Protein AF-A0A1E7EIF5-F1 (afdb_monomer_lite)

Radius of gyration: 18.0 Å; chains: 1; bounding box: 47×35×41 Å

Secondary structure (DSSP, 8-state):
--HHHHHHHHHHHHHHHHHTSHHHHHHHHHT-SSSS------SSHHHHHHHHHHHHHHHHHHHHHHHHHHHHHHHHTT-SSHHHHHHHHHHHHHIIIIIHHHHHHHHHHHT--HHHHSTTTSPPPHHHHHHHHHHHHHHHH-----

Sequence (146 aa):
MRYTDELRIKAGKQWDRVINHRFTKELATAGGGGSGGGRIATKNETNHFKNYIMKNYLIQDHRFLDSFVILLASIITKLSCLNDRIVGCQFLGVITGSENTYFERCFATLGITKEERSEEITPNSKTTTKFCSLMKEVALSGNLEE

Foldseek 3Di:
DDVVVVVVVVCPPVVVCVCPPPVNVVVVVQQDDDDDDRPCDDDDPVSVVSLVVVLLVLLLVLLLLVLVLLLLVLVLVLDPDPVVNVVSVVVSCCSVPVVVVVSVVVCVSSVPDPVCSDCVNRNHDPVSVVSSVVSNVNSVVSDPDD

Organism: NCBI:txid635003

pLDDT: mean 83.69, std 16.76, range [33.47, 96.88]

InterPro domains:
  IPR016084 Haem oxygenase-like, multi-helical [G3DSA:1.20.910.10] (2-146)
  IPR016084 Haem oxygenase-like, multi-helical [SSF48613] (53-145)

Structure (mmCIF, N/CA/C/O backbone):
data_AF-A0A1E7EIF5-F1
#
_entry.id   AF-A0A1E7EIF5-F1
#
loop_
_atom_site.group_PDB
_atom_site.id
_atom_site.type_symbol
_atom_site.label_atom_id
_atom_site.label_alt_id
_atom_site.label_comp_id
_atom_site.label_asym_id
_atom_site.label_entity_id
_atom_site.label_seq_id
_atom_site.pdbx_PDB_ins_code
_atom_site.Cartn_x
_atom_site.Cartn_y
_atom_site.Cartn_z
_atom_site.occupancy
_atom_site.B_iso_or_equiv
_atom_site.auth_seq_id
_atom_site.auth_comp_id
_atom_site.auth_asym_id
_atom_site.auth_atom_id
_atom_site.pdbx_PDB_model_num
ATOM 1 N N . MET A 1 1 ? 8.022 -19.720 -18.169 1.00 74.50 1 MET A N 1
ATOM 2 C CA . MET A 1 1 ? 7.220 -19.139 -17.070 1.00 74.50 1 MET A CA 1
ATOM 3 C C . MET A 1 1 ? 7.759 -17.740 -16.837 1.00 74.50 1 MET A C 1
ATOM 5 O O . MET A 1 1 ? 8.971 -17.593 -16.917 1.00 74.50 1 MET A O 1
ATOM 9 N N . ARG A 1 2 ? 6.920 -16.708 -16.689 1.00 90.19 2 ARG A N 1
ATOM 10 C CA . ARG A 1 2 ? 7.442 -15.354 -16.433 1.00 90.19 2 ARG A CA 1
ATOM 11 C C . ARG A 1 2 ? 7.873 -15.266 -14.973 1.00 90.19 2 ARG A C 1
ATOM 13 O O . ARG A 1 2 ? 7.255 -15.904 -14.124 1.00 90.19 2 ARG A O 1
ATOM 20 N N . TYR A 1 3 ? 8.856 -14.426 -14.668 1.00 86.88 3 TYR A N 1
ATOM 21 C CA . TYR A 1 3 ? 9.303 -14.224 -13.287 1.00 86.88 3 TYR A CA 1
ATOM 22 C C . TYR A 1 3 ? 8.163 -13.767 -12.356 1.00 86.88 3 TYR A C 1
ATOM 24 O O . TYR A 1 3 ? 8.051 -14.202 -11.215 1.00 86.88 3 TYR A O 1
ATOM 32 N N . THR A 1 4 ? 7.211 -12.983 -12.870 1.00 88.81 4 THR A N 1
ATOM 33 C CA . THR A 1 4 ? 5.997 -12.595 -12.131 1.00 88.81 4 THR A CA 1
ATOM 34 C C . THR A 1 4 ? 5.089 -13.777 -11.782 1.00 88.81 4 THR A C 1
ATOM 36 O O . THR A 1 4 ? 4.454 -13.769 -10.726 1.00 88.81 4 THR A O 1
ATOM 39 N N . ASP A 1 5 ? 5.046 -14.812 -12.626 1.00 89.38 5 ASP A N 1
ATOM 40 C CA . ASP A 1 5 ? 4.306 -16.040 -12.337 1.00 89.38 5 ASP A CA 1
ATOM 41 C C . ASP A 1 5 ? 5.004 -16.816 -11.196 1.00 89.38 5 ASP A C 1
ATOM 43 O O . ASP A 1 5 ? 4.336 -17.316 -10.292 1.00 89.38 5 ASP A O 1
ATOM 47 N N . GLU A 1 6 ? 6.343 -16.830 -11.159 1.00 90.88 6 GLU A N 1
ATOM 48 C CA . GLU A 1 6 ? 7.125 -17.422 -10.061 1.00 90.88 6 GLU A CA 1
ATOM 49 C C . GLU A 1 6 ? 6.933 -16.689 -8.735 1.00 90.88 6 GLU A C 1
ATOM 51 O O . GLU A 1 6 ? 6.696 -17.324 -7.706 1.00 90.88 6 GLU A O 1
ATOM 56 N N . LEU A 1 7 ? 6.991 -15.354 -8.743 1.00 88.81 7 LEU A N 1
ATOM 57 C CA . LEU A 1 7 ? 6.741 -14.537 -7.553 1.00 88.81 7 LEU A CA 1
ATOM 58 C C . LEU A 1 7 ? 5.331 -14.775 -7.004 1.00 88.81 7 LEU A C 1
ATOM 60 O O . LEU A 1 7 ? 5.147 -14.916 -5.792 1.00 88.81 7 LEU A O 1
ATOM 64 N N . ARG A 1 8 ? 4.336 -14.901 -7.889 1.00 86.81 8 ARG A N 1
ATOM 65 C CA . ARG A 1 8 ? 2.966 -15.248 -7.497 1.00 86.81 8 ARG A CA 1
ATOM 66 C C . ARG A 1 8 ? 2.890 -16.636 -6.859 1.00 86.81 8 ARG A C 1
ATOM 68 O O . ARG A 1 8 ? 2.223 -16.792 -5.838 1.00 86.81 8 ARG A O 1
ATOM 75 N N . ILE A 1 9 ? 3.580 -17.629 -7.419 1.00 89.56 9 ILE A N 1
ATOM 76 C CA . ILE A 1 9 ? 3.651 -18.980 -6.840 1.00 89.56 9 ILE A CA 1
ATOM 77 C C . ILE A 1 9 ? 4.322 -18.944 -5.460 1.00 89.56 9 ILE A C 1
ATOM 79 O O . ILE A 1 9 ? 3.805 -19.551 -4.522 1.00 89.56 9 ILE A O 1
ATOM 83 N N . LYS A 1 10 ? 5.420 -18.191 -5.301 1.00 90.06 10 LYS A N 1
ATOM 84 C CA . LYS A 1 10 ? 6.127 -18.020 -4.017 1.00 90.06 10 LYS A CA 1
ATOM 85 C C . LYS A 1 10 ? 5.249 -17.359 -2.949 1.00 90.06 10 LYS A C 1
ATOM 87 O O . LYS A 1 10 ? 5.317 -17.754 -1.787 1.00 90.06 10 LYS A O 1
ATOM 92 N N . ALA A 1 11 ? 4.395 -16.403 -3.325 1.00 88.69 11 ALA A N 1
ATOM 93 C CA . ALA A 1 11 ? 3.408 -15.824 -2.408 1.00 88.69 11 ALA A CA 1
ATOM 94 C C . ALA A 1 11 ? 2.388 -16.874 -1.915 1.00 88.69 11 ALA A C 1
ATOM 96 O O . ALA A 1 11 ? 1.933 -16.818 -0.767 1.00 88.69 11 ALA A O 1
ATOM 97 N N . GLY A 1 12 ? 2.063 -17.859 -2.761 1.00 87.31 12 GLY A N 1
ATOM 98 C CA . GLY A 1 12 ? 1.363 -19.092 -2.402 1.00 87.31 12 GLY A CA 1
ATOM 99 C C . GLY A 1 12 ? 0.105 -18.873 -1.556 1.00 87.31 12 GLY A C 1
ATOM 100 O O . GLY A 1 12 ? -0.711 -17.992 -1.825 1.00 87.31 12 GLY A O 1
ATOM 101 N N . LYS A 1 13 ? -0.026 -19.647 -0.468 1.00 91.00 13 LYS A N 1
ATOM 102 C CA . LYS A 1 13 ? -1.198 -19.619 0.431 1.00 91.00 13 LYS A CA 1
ATOM 103 C C . LYS A 1 13 ? -1.476 -18.244 1.054 1.00 91.00 13 LYS A C 1
ATOM 105 O O . LYS A 1 13 ? -2.594 -18.007 1.509 1.00 91.00 13 LYS A O 1
ATOM 110 N N . GLN A 1 14 ? -0.488 -17.345 1.118 1.00 91.12 14 GLN A N 1
ATOM 111 C CA . GLN A 1 14 ? -0.704 -15.996 1.648 1.00 91.12 14 GLN A CA 1
ATOM 112 C C . GLN A 1 14 ? -1.550 -15.152 0.698 1.00 91.12 14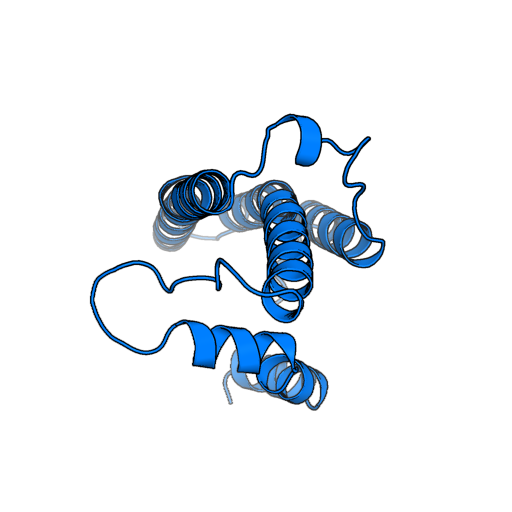 GLN A C 1
ATOM 114 O O . GLN A 1 14 ? -2.452 -14.460 1.165 1.00 91.12 14 GLN A O 1
ATOM 119 N N . TRP A 1 15 ? -1.318 -15.262 -0.614 1.00 89.50 15 TRP A N 1
ATOM 120 C CA . TRP A 1 15 ? -2.139 -14.587 -1.619 1.00 89.50 15 TRP A CA 1
ATOM 121 C C . TRP A 1 15 ? -3.603 -15.027 -1.507 1.00 89.50 15 TRP A C 1
ATOM 123 O O . TRP A 1 15 ? -4.494 -14.193 -1.338 1.00 89.50 15 TRP A O 1
ATOM 133 N N . ASP A 1 16 ? -3.839 -16.342 -1.481 1.00 89.19 16 ASP A N 1
ATOM 134 C CA . ASP A 1 16 ? -5.184 -16.919 -1.372 1.00 89.19 16 ASP A CA 1
ATOM 135 C C . ASP A 1 16 ? -5.894 -16.511 -0.079 1.00 89.19 16 ASP A C 1
ATOM 137 O O . ASP A 1 16 ? -7.095 -16.228 -0.083 1.00 89.19 16 ASP A O 1
ATOM 141 N N . ARG A 1 17 ? -5.150 -16.436 1.031 1.00 93.38 17 ARG A N 1
ATOM 142 C CA . ARG A 1 17 ? -5.672 -15.987 2.326 1.00 93.38 17 ARG A CA 1
ATOM 143 C C . ARG A 1 17 ? -6.123 -14.529 2.286 1.00 93.38 17 ARG A C 1
ATOM 145 O O . ARG A 1 17 ? -7.158 -14.219 2.868 1.00 93.38 17 ARG A O 1
ATOM 152 N N . VAL A 1 18 ? -5.371 -13.645 1.627 1.00 90.94 18 VAL A N 1
ATOM 153 C CA . VAL A 1 18 ? -5.679 -12.206 1.552 1.00 90.94 18 VAL A CA 1
ATOM 154 C C . VAL A 1 18 ? -6.896 -11.944 0.667 1.00 90.94 18 VAL A C 1
ATOM 156 O O . VAL A 1 18 ? -7.826 -11.259 1.099 1.00 90.94 18 VAL A O 1
ATOM 159 N N . ILE A 1 19 ? -6.957 -12.535 -0.531 1.00 89.88 19 ILE A N 1
ATOM 160 C CA . ILE A 1 19 ? -8.097 -12.323 -1.441 1.00 89.88 19 ILE A CA 1
ATOM 161 C C . ILE A 1 19 ? -9.402 -12.915 -0.886 1.00 89.88 19 ILE A C 1
ATOM 163 O O . ILE A 1 19 ? -10.484 -12.411 -1.174 1.00 89.88 19 ILE A O 1
ATOM 167 N N . ASN A 1 20 ? -9.310 -13.948 -0.040 1.00 90.88 20 ASN A N 1
ATOM 168 C CA . ASN A 1 20 ? -10.460 -14.558 0.629 1.00 90.88 20 ASN A CA 1
ATOM 169 C C . ASN A 1 20 ? -10.692 -14.053 2.058 1.00 90.88 20 ASN A C 1
ATOM 171 O O . ASN A 1 20 ? -11.587 -14.567 2.740 1.00 90.88 20 ASN A O 1
ATOM 175 N N . HIS A 1 21 ? -9.912 -13.075 2.523 1.00 92.38 21 HIS A N 1
ATOM 176 C CA . HIS A 1 21 ? -10.057 -12.536 3.866 1.00 92.38 21 HIS A CA 1
ATOM 177 C C . HIS A 1 21 ? -11.443 -11.908 4.044 1.00 92.38 21 HIS A C 1
ATOM 179 O O . HIS A 1 21 ? -12.009 -11.327 3.114 1.00 92.38 21 HIS A O 1
ATOM 185 N N . ARG A 1 22 ? -11.983 -11.991 5.266 1.00 89.62 22 ARG A N 1
ATOM 186 C CA . ARG A 1 22 ? -13.300 -11.441 5.615 1.00 89.62 22 ARG A CA 1
ATOM 187 C C . ARG A 1 22 ? -13.443 -9.982 5.171 1.00 89.62 22 ARG A C 1
ATOM 189 O O . ARG A 1 22 ? -14.448 -9.638 4.566 1.00 89.62 22 ARG A O 1
ATOM 196 N N . PHE A 1 23 ? -12.418 -9.163 5.418 1.00 87.31 23 PHE A N 1
ATOM 197 C CA . PHE A 1 23 ? -12.390 -7.755 5.008 1.00 87.31 23 PHE A CA 1
ATOM 198 C C . PHE A 1 23 ? -12.567 -7.583 3.490 1.00 87.31 23 PHE A C 1
ATOM 200 O O . PHE A 1 23 ? -13.452 -6.853 3.062 1.00 87.31 23 PHE A O 1
ATOM 207 N N . THR A 1 24 ? -11.791 -8.311 2.681 1.00 87.50 24 THR A N 1
ATOM 208 C CA . THR A 1 24 ? -11.834 -8.251 1.211 1.00 87.50 24 THR A CA 1
ATOM 209 C C . THR A 1 24 ? -13.200 -8.663 0.663 1.00 87.50 24 THR A C 1
ATOM 211 O O . THR A 1 24 ? -13.748 -8.000 -0.216 1.00 87.50 24 THR A O 1
ATOM 214 N N . LYS A 1 25 ? -13.787 -9.732 1.218 1.00 86.38 25 LYS A N 1
ATOM 215 C CA . LYS A 1 25 ? -15.128 -10.196 0.833 1.00 86.38 25 LYS A CA 1
ATOM 216 C C . LYS A 1 25 ? -16.205 -9.176 1.193 1.00 86.38 25 LYS A C 1
ATOM 218 O O . LYS A 1 25 ? -17.043 -8.860 0.354 1.00 86.38 25 LYS A O 1
ATOM 223 N N . GLU A 1 26 ? -16.168 -8.642 2.414 1.00 84.12 26 GLU A N 1
ATOM 224 C CA . GLU A 1 26 ? -17.127 -7.624 2.851 1.00 84.12 26 GLU A CA 1
ATOM 225 C C . GLU A 1 26 ? -17.020 -6.352 1.996 1.00 84.12 26 GLU A C 1
ATOM 227 O O . GLU A 1 26 ? -18.052 -5.838 1.563 1.00 84.12 26 GLU A O 1
ATOM 232 N N . LEU A 1 27 ? -15.802 -5.909 1.659 1.00 81.88 27 LEU A N 1
ATOM 233 C CA . LEU A 1 27 ? -15.562 -4.764 0.775 1.00 81.88 27 LEU A CA 1
ATOM 234 C C . LEU A 1 27 ? -16.169 -4.977 -0.622 1.00 81.88 27 LEU A C 1
ATOM 236 O O . LEU A 1 27 ? -16.874 -4.103 -1.123 1.00 81.88 27 LEU A O 1
ATOM 240 N N . ALA A 1 28 ? -15.963 -6.154 -1.221 1.00 78.25 28 ALA A N 1
ATOM 241 C CA . ALA A 1 28 ? -16.514 -6.486 -2.536 1.00 78.25 28 ALA A CA 1
ATOM 242 C C . ALA A 1 28 ? -18.053 -6.50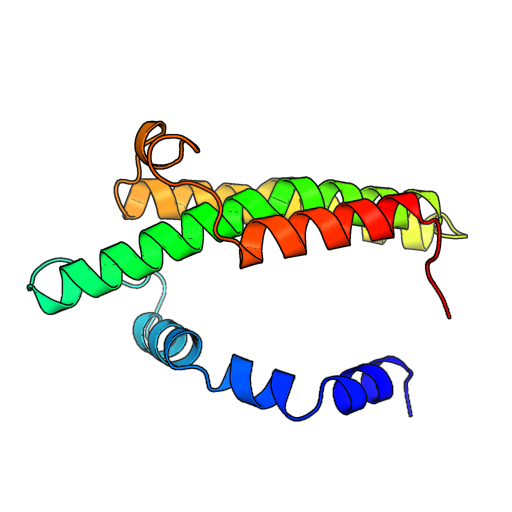9 -2.540 1.00 78.25 28 ALA A C 1
ATOM 244 O O . ALA A 1 28 ? -18.682 -6.008 -3.469 1.00 78.25 28 ALA A O 1
ATOM 245 N N . THR A 1 29 ? -18.673 -7.048 -1.486 1.00 72.50 29 THR A N 1
ATOM 246 C CA . THR A 1 29 ? -20.142 -7.092 -1.370 1.00 72.50 29 THR A CA 1
ATOM 247 C C . THR A 1 29 ? -20.767 -5.732 -1.059 1.00 72.50 29 THR A C 1
ATOM 249 O O . THR A 1 29 ? -21.886 -5.463 -1.489 1.00 72.50 29 THR A O 1
ATOM 252 N N . ALA A 1 30 ? -20.052 -4.852 -0.350 1.00 63.38 30 ALA A N 1
ATOM 253 C CA . ALA A 1 30 ? -20.527 -3.510 -0.016 1.00 63.38 30 ALA A CA 1
ATOM 254 C C . ALA A 1 30 ? -20.530 -2.550 -1.225 1.00 63.38 30 ALA A C 1
ATOM 256 O O . ALA A 1 30 ? -21.249 -1.552 -1.211 1.00 63.38 30 ALA A O 1
ATOM 257 N N . GLY A 1 31 ? -19.750 -2.851 -2.270 1.00 53.62 31 GLY A N 1
ATOM 258 C CA . GLY A 1 31 ? -19.641 -2.055 -3.500 1.00 53.62 31 GLY A CA 1
ATOM 259 C C . GLY A 1 31 ? -20.624 -2.421 -4.623 1.00 53.62 31 GLY A C 1
ATOM 260 O O . GLY A 1 31 ? -20.483 -1.919 -5.737 1.00 53.62 31 GLY A O 1
ATOM 261 N N . GLY A 1 32 ? -21.592 -3.310 -4.384 1.00 39.25 32 GLY A N 1
ATOM 262 C CA . GLY A 1 32 ? -22.453 -3.857 -5.436 1.00 39.25 32 GLY A CA 1
ATOM 263 C C . GLY A 1 32 ? -23.604 -2.944 -5.880 1.00 39.25 32 GLY A C 1
ATOM 264 O O . GLY A 1 32 ? -24.689 -3.028 -5.313 1.00 39.25 32 GLY A O 1
ATOM 265 N N . GLY A 1 33 ? -23.396 -2.169 -6.954 1.00 35.50 33 GLY A N 1
ATOM 266 C CA . GLY A 1 33 ? -24.464 -1.784 -7.894 1.00 35.50 33 GLY A CA 1
ATOM 267 C C . GLY A 1 33 ? -24.528 -0.313 -8.325 1.00 35.50 33 GLY A C 1
ATOM 268 O O . GLY A 1 33 ? -25.320 0.447 -7.783 1.00 35.50 33 GLY A O 1
ATOM 269 N N . GLY A 1 34 ? -23.805 0.050 -9.391 1.00 33.47 34 GLY A N 1
ATOM 270 C CA . GLY A 1 34 ? -24.076 1.262 -10.182 1.00 33.47 34 GLY A CA 1
ATOM 271 C C . GLY A 1 34 ? -23.393 2.549 -9.703 1.00 33.47 34 GLY A C 1
ATOM 272 O O . GLY A 1 34 ? -23.048 2.708 -8.542 1.00 33.47 34 GLY A O 1
ATOM 273 N N . SER A 1 35 ? -23.176 3.463 -10.651 1.00 39.69 35 SER A N 1
ATOM 274 C CA . SER A 1 35 ? -22.652 4.825 -10.469 1.00 39.69 35 SER A CA 1
ATOM 275 C C . SER A 1 35 ? -23.174 5.513 -9.194 1.00 39.69 35 SER A C 1
ATOM 277 O O . SER A 1 35 ? -24.332 5.918 -9.129 1.00 39.69 35 SER A O 1
ATOM 279 N N . GLY A 1 36 ? -22.311 5.651 -8.185 1.00 36.94 36 GLY A N 1
ATOM 280 C CA . GLY A 1 36 ? -22.602 6.351 -6.931 1.00 36.94 36 GLY A CA 1
ATOM 281 C C . GLY A 1 36 ? -22.065 5.583 -5.727 1.00 36.94 36 GLY A C 1
ATOM 282 O O . GLY A 1 36 ? -22.447 4.444 -5.499 1.00 36.94 36 GLY A O 1
ATOM 283 N N . GLY A 1 37 ? -21.143 6.204 -4.984 1.00 40.44 37 GLY A N 1
ATOM 284 C CA . GLY A 1 37 ? -20.349 5.587 -3.918 1.00 40.44 37 GLY A CA 1
ATOM 285 C C . GLY A 1 37 ? -21.116 4.595 -3.042 1.00 40.44 37 GLY A C 1
ATOM 286 O O . GLY A 1 37 ? -22.147 4.931 -2.457 1.00 40.44 37 GLY A O 1
ATOM 287 N N . GLY A 1 38 ? -20.575 3.374 -2.949 1.00 40.41 38 GLY A N 1
ATOM 288 C CA . GLY A 1 38 ? -21.099 2.319 -2.092 1.00 40.41 38 GLY A CA 1
ATOM 289 C C . GLY A 1 38 ? -21.330 2.862 -0.688 1.00 40.41 38 GLY A C 1
ATOM 290 O O . GLY A 1 38 ? -20.404 3.351 -0.037 1.00 40.41 38 GLY A O 1
ATOM 291 N N . ARG A 1 39 ? -22.591 2.828 -0.244 1.00 45.91 39 ARG A N 1
ATOM 292 C CA . ARG A 1 39 ? -22.992 3.213 1.110 1.00 45.91 39 ARG A CA 1
ATOM 293 C C . ARG A 1 39 ? -22.305 2.266 2.081 1.00 45.91 39 ARG A C 1
ATOM 295 O O . ARG A 1 39 ? -22.842 1.209 2.403 1.00 45.91 39 ARG A O 1
ATOM 302 N N . ILE A 1 40 ? -21.143 2.670 2.588 1.00 48.59 40 ILE A N 1
ATOM 303 C CA . ILE A 1 40 ? -20.643 2.124 3.843 1.00 48.59 40 ILE A CA 1
ATOM 304 C C . ILE A 1 40 ? -21.716 2.470 4.863 1.00 48.59 40 ILE A C 1
ATOM 306 O O . ILE A 1 40 ? -22.089 3.630 5.047 1.00 48.59 40 ILE A O 1
ATOM 310 N N . ALA A 1 41 ? -22.362 1.409 5.328 1.00 47.09 41 ALA A N 1
ATOM 311 C CA . ALA A 1 41 ? -23.697 1.452 5.866 1.00 47.09 41 ALA A CA 1
ATOM 312 C C . ALA A 1 41 ? -23.792 2.502 6.980 1.00 47.09 41 ALA A C 1
ATOM 314 O O . ALA A 1 41 ? -23.038 2.500 7.949 1.00 47.09 41 ALA A O 1
ATOM 315 N N . THR A 1 42 ? -24.715 3.442 6.837 1.00 48.66 42 THR A N 1
ATOM 316 C CA . THR A 1 42 ? -25.068 4.386 7.891 1.00 48.66 42 THR A CA 1
ATOM 317 C C . THR A 1 42 ? -26.411 3.938 8.452 1.00 48.66 42 THR A C 1
ATOM 319 O O . THR A 1 42 ? -27.364 3.755 7.697 1.00 48.66 42 THR A O 1
ATOM 322 N N . LYS A 1 43 ? -26.466 3.781 9.785 1.00 43.47 43 LYS A N 1
ATOM 323 C CA . LYS A 1 43 ? -27.646 3.497 10.638 1.00 43.47 43 LYS A CA 1
ATOM 324 C C . LYS A 1 43 ? -27.951 2.011 10.902 1.00 43.47 43 LYS A C 1
ATOM 326 O O . LYS A 1 43 ? -28.684 1.388 10.150 1.00 43.47 43 LYS A O 1
ATOM 331 N N . ASN A 1 44 ? -27.263 1.455 11.910 1.00 41.22 44 ASN A N 1
ATOM 332 C CA . ASN A 1 44 ? -27.621 0.363 12.850 1.00 41.22 44 ASN A CA 1
ATOM 333 C C . ASN A 1 44 ? -26.335 -0.063 13.602 1.00 41.22 44 ASN A C 1
ATOM 335 O O . ASN A 1 44 ? -25.246 0.156 13.086 1.00 41.22 44 ASN A O 1
ATOM 339 N N . GLU A 1 45 ? -26.390 -0.625 14.811 1.00 44.16 45 GLU A N 1
ATOM 340 C CA . GLU A 1 45 ? -25.192 -0.881 15.653 1.00 44.16 45 GLU A CA 1
ATOM 341 C C . GLU A 1 45 ? -24.112 -1.743 14.963 1.00 44.16 45 GLU A C 1
ATOM 343 O O . GLU A 1 45 ? -22.916 -1.468 15.077 1.00 44.16 45 GLU A O 1
ATOM 348 N N . THR A 1 46 ? -24.518 -2.703 14.123 1.00 50.56 46 THR A N 1
ATOM 349 C CA . THR A 1 46 ? -23.618 -3.488 13.252 1.00 50.56 46 THR A CA 1
ATOM 350 C C . THR A 1 46 ? -22.860 -2.620 12.236 1.00 50.56 46 THR A C 1
ATOM 352 O O . THR A 1 46 ? -21.738 -2.941 11.844 1.00 50.56 46 THR A O 1
ATOM 355 N N . ASN A 1 47 ? -23.448 -1.494 11.830 1.00 60.91 47 ASN A N 1
ATOM 356 C CA . ASN A 1 47 ? -22.852 -0.531 10.911 1.00 60.91 47 ASN A CA 1
ATOM 357 C C . ASN A 1 47 ? -21.788 0.333 11.590 1.00 60.91 47 ASN A C 1
ATOM 359 O O . ASN A 1 47 ? -20.828 0.728 10.938 1.00 60.91 47 ASN A O 1
ATOM 363 N N . HIS A 1 48 ? -21.907 0.600 12.893 1.00 58.50 48 HIS A N 1
ATOM 364 C CA . HIS A 1 48 ? -20.915 1.401 13.608 1.00 58.50 48 HIS A CA 1
ATOM 365 C C . HIS A 1 48 ? -19.562 0.679 13.690 1.00 58.50 48 HIS A C 1
ATOM 367 O O . HIS A 1 48 ? -18.533 1.263 13.364 1.00 58.50 48 HIS A O 1
ATOM 373 N N . PHE A 1 49 ? -19.565 -0.617 14.016 1.00 56.72 49 PHE A N 1
ATOM 374 C CA . PHE A 1 49 ? -18.343 -1.427 14.055 1.00 56.72 49 PHE A CA 1
ATOM 375 C C . PHE A 1 49 ? -17.685 -1.568 12.672 1.00 56.72 49 PHE A C 1
ATOM 377 O O . PHE A 1 49 ? -16.469 -1.435 12.541 1.00 56.72 49 PHE A O 1
ATOM 384 N N . LYS A 1 50 ? -18.484 -1.767 11.616 1.00 72.62 50 LYS A N 1
ATOM 385 C CA . LYS A 1 50 ? -17.978 -1.805 10.233 1.00 72.62 50 LYS A CA 1
ATOM 386 C C . LYS A 1 50 ? -17.417 -0.453 9.783 1.00 72.62 50 LYS A C 1
ATOM 388 O O . LYS A 1 50 ? -16.359 -0.422 9.159 1.00 72.62 50 LYS A O 1
ATOM 393 N N . ASN A 1 51 ? -18.067 0.650 10.157 1.00 78.44 51 ASN A N 1
ATOM 394 C CA . ASN A 1 51 ? -17.557 2.000 9.915 1.00 78.44 51 ASN A CA 1
ATOM 395 C C . ASN A 1 51 ? -16.239 2.235 10.653 1.00 78.44 51 ASN A C 1
ATOM 397 O O . ASN A 1 51 ? -15.302 2.737 10.046 1.00 78.44 51 ASN A O 1
ATOM 401 N N . TYR A 1 52 ? -16.124 1.819 11.915 1.00 85.06 52 TYR A N 1
ATOM 402 C CA . TYR A 1 52 ? -14.873 1.913 12.667 1.00 85.06 52 TYR A CA 1
ATOM 403 C C . TYR A 1 52 ? -13.741 1.115 12.003 1.00 85.06 52 TYR A C 1
ATOM 405 O O . TYR A 1 52 ? -12.645 1.646 11.825 1.00 85.06 52 TYR A O 1
ATOM 413 N N . ILE A 1 53 ? -13.994 -0.129 11.576 1.00 88.88 53 ILE A N 1
ATOM 414 C CA . ILE A 1 53 ? -12.994 -0.940 10.860 1.00 88.88 53 ILE A CA 1
ATOM 415 C C . ILE A 1 53 ? -12.556 -0.247 9.568 1.00 88.88 53 ILE A C 1
ATOM 417 O O . ILE A 1 53 ? -11.358 -0.146 9.313 1.00 88.88 53 ILE A O 1
ATOM 421 N N . MET A 1 54 ? -13.502 0.249 8.767 1.00 89.38 54 MET A N 1
ATOM 422 C CA . MET A 1 54 ? -13.180 0.917 7.507 1.00 89.38 54 MET A CA 1
ATOM 423 C C . MET A 1 54 ? -12.420 2.226 7.724 1.00 89.38 54 MET A C 1
ATOM 425 O O . MET A 1 54 ? -11.453 2.493 7.014 1.00 89.38 54 MET A O 1
ATOM 429 N N . LYS A 1 55 ? -12.829 3.031 8.713 1.00 91.75 55 LYS A N 1
ATOM 430 C CA . LYS A 1 55 ? -12.134 4.270 9.064 1.00 91.75 55 LYS A CA 1
ATOM 431 C C . LYS A 1 55 ? -10.676 3.985 9.415 1.00 91.75 55 LYS A C 1
ATOM 433 O O . LYS A 1 55 ? -9.781 4.594 8.839 1.00 91.75 55 LYS A O 1
ATOM 438 N N . ASN A 1 56 ? -10.439 3.011 10.295 1.00 92.12 56 ASN A N 1
ATOM 439 C CA . ASN A 1 56 ? -9.085 2.612 10.666 1.00 92.12 56 ASN A CA 1
ATOM 440 C C . ASN A 1 56 ? -8.300 2.071 9.475 1.00 92.12 56 ASN A C 1
ATOM 442 O O . ASN A 1 56 ? -7.156 2.466 9.291 1.00 92.12 56 ASN A O 1
ATOM 446 N N . TYR A 1 57 ? -8.906 1.213 8.651 1.00 92.88 57 TYR A N 1
ATOM 447 C CA . TYR A 1 57 ? -8.260 0.712 7.440 1.00 92.88 57 TYR A CA 1
ATOM 448 C C . TYR A 1 57 ? -7.791 1.869 6.548 1.00 92.88 57 TYR A C 1
ATOM 450 O O . TYR A 1 57 ? -6.607 1.944 6.245 1.00 92.88 57 TYR A O 1
ATOM 458 N N . LEU A 1 58 ? -8.677 2.809 6.205 1.00 93.81 58 LEU A N 1
ATOM 459 C CA . LEU A 1 58 ? -8.351 3.929 5.320 1.00 93.81 58 LEU A CA 1
ATOM 460 C C . LEU A 1 58 ? -7.309 4.878 5.912 1.00 93.81 58 LEU A C 1
ATOM 462 O O . LEU A 1 58 ? -6.468 5.378 5.174 1.00 93.81 58 LEU A O 1
ATOM 466 N N . ILE A 1 59 ? -7.351 5.136 7.224 1.00 94.19 59 ILE A N 1
ATOM 467 C CA . ILE A 1 59 ? -6.326 5.956 7.882 1.00 94.19 59 ILE A CA 1
ATOM 468 C C . ILE A 1 59 ? -4.966 5.268 7.745 1.00 94.19 59 ILE A C 1
ATOM 470 O O . ILE A 1 59 ? -4.016 5.901 7.299 1.00 94.19 59 ILE A O 1
ATOM 474 N N . GLN A 1 60 ? -4.872 3.978 8.078 1.00 94.81 60 GLN A N 1
ATOM 475 C CA . GLN A 1 60 ? -3.614 3.224 8.012 1.00 94.81 60 GLN A CA 1
ATOM 476 C C . GLN A 1 60 ? -3.103 3.069 6.569 1.00 94.81 60 GLN A C 1
ATOM 478 O O . GLN A 1 60 ? -1.904 3.190 6.335 1.00 94.81 60 GLN A O 1
ATOM 483 N N . ASP A 1 61 ? -4.000 2.848 5.609 1.00 92.12 61 ASP A N 1
ATOM 484 C CA . ASP A 1 61 ? -3.679 2.710 4.183 1.00 92.12 61 ASP A CA 1
ATOM 485 C C . ASP A 1 61 ? -3.245 4.054 3.568 1.00 92.12 61 ASP A C 1
ATOM 487 O O . ASP A 1 61 ? -2.325 4.117 2.759 1.00 92.12 61 ASP A O 1
ATOM 491 N N . HIS A 1 62 ? -3.783 5.182 4.041 1.00 93.12 62 HIS A N 1
ATOM 492 C CA . HIS A 1 62 ? -3.273 6.500 3.648 1.00 93.12 62 HIS A CA 1
ATOM 493 C C . HIS A 1 62 ? -1.847 6.755 4.163 1.00 93.12 62 HIS A C 1
ATOM 495 O O . HIS A 1 62 ? -1.037 7.349 3.453 1.00 93.12 62 HIS A O 1
ATOM 501 N N . ARG A 1 63 ? -1.484 6.243 5.354 1.00 90.12 63 ARG A N 1
ATOM 502 C CA . ARG A 1 63 ? -0.106 6.337 5.890 1.00 90.12 63 ARG A CA 1
ATOM 503 C C . ARG A 1 63 ? 0.921 5.577 5.051 1.00 90.12 63 ARG A C 1
ATOM 505 O O . ARG A 1 63 ? 2.101 5.925 5.077 1.00 90.12 63 ARG A O 1
ATOM 512 N N . PHE A 1 64 ? 0.481 4.561 4.314 1.00 87.69 64 PHE A N 1
ATOM 513 C CA . PHE A 1 64 ? 1.325 3.781 3.414 1.00 87.69 64 PHE A CA 1
ATOM 514 C C . PHE A 1 64 ? 1.791 4.599 2.195 1.00 87.69 64 PHE A C 1
ATOM 516 O O . PHE A 1 64 ? 2.905 4.376 1.716 1.00 87.69 64 PHE A O 1
ATOM 523 N N . LEU A 1 65 ? 0.995 5.574 1.729 1.00 89.88 65 LEU A N 1
ATOM 524 C CA . LEU A 1 65 ? 1.262 6.310 0.486 1.00 89.88 65 LEU A CA 1
ATOM 525 C C . LEU A 1 65 ? 2.613 7.029 0.467 1.00 89.88 65 LEU A C 1
ATOM 527 O O . LEU A 1 65 ? 3.291 6.988 -0.554 1.00 89.88 65 LEU A O 1
ATOM 531 N N . ASP A 1 66 ? 3.027 7.653 1.572 1.00 91.88 66 ASP A N 1
ATOM 532 C CA . ASP A 1 66 ? 4.312 8.366 1.640 1.00 91.88 66 ASP A CA 1
ATOM 533 C C . ASP A 1 66 ? 5.498 7.416 1.402 1.00 91.88 66 ASP A C 1
ATOM 535 O O . ASP A 1 66 ? 6.311 7.613 0.497 1.00 91.88 66 ASP A O 1
ATOM 539 N N . SER A 1 67 ? 5.552 6.314 2.157 1.00 94.00 67 SER A N 1
ATOM 540 C CA . SER A 1 67 ? 6.581 5.290 1.968 1.00 94.00 67 SER A CA 1
ATOM 541 C C . SER A 1 67 ? 6.518 4.651 0.576 1.00 94.00 67 SER A C 1
ATOM 543 O O . SER A 1 67 ? 7.562 4.318 0.014 1.00 94.00 67 SER A O 1
ATOM 545 N N . PHE A 1 68 ? 5.323 4.493 0.003 1.00 93.69 68 PHE A N 1
ATOM 546 C CA . PHE A 1 68 ? 5.160 3.951 -1.342 1.00 93.69 68 PHE A CA 1
ATOM 547 C C . PHE A 1 68 ? 5.665 4.912 -2.426 1.00 93.69 68 PHE A C 1
ATOM 549 O O . PHE A 1 68 ? 6.352 4.483 -3.351 1.00 93.69 68 PHE A O 1
ATOM 556 N N . VAL A 1 69 ? 5.416 6.217 -2.282 1.00 94.69 69 VAL A N 1
ATOM 557 C CA . VAL A 1 69 ? 5.970 7.268 -3.153 1.00 94.69 69 VAL A CA 1
ATOM 558 C C . VAL A 1 69 ? 7.498 7.252 -3.121 1.00 94.69 69 VAL A C 1
ATOM 560 O O . VAL A 1 69 ? 8.125 7.284 -4.180 1.00 94.69 69 VAL A O 1
ATOM 563 N N . ILE A 1 70 ? 8.100 7.130 -1.932 1.00 95.12 70 ILE A N 1
ATOM 564 C CA . ILE A 1 70 ? 9.559 7.006 -1.776 1.00 95.12 70 ILE A CA 1
ATOM 565 C C . ILE A 1 70 ? 10.084 5.774 -2.527 1.00 95.12 70 ILE A C 1
ATOM 567 O O . ILE A 1 70 ? 11.066 5.870 -3.268 1.00 95.12 70 ILE A O 1
ATOM 571 N N . LEU A 1 71 ? 9.415 4.627 -2.379 1.00 94.88 71 LEU A N 1
ATOM 572 C CA . LEU A 1 71 ? 9.789 3.400 -3.078 1.00 94.88 71 LEU A CA 1
ATOM 573 C C . LEU A 1 71 ? 9.714 3.567 -4.602 1.00 94.88 71 LEU A C 1
ATOM 575 O O . LEU A 1 71 ? 10.697 3.289 -5.286 1.00 94.88 71 LEU A O 1
ATOM 579 N N . LEU A 1 72 ? 8.599 4.071 -5.137 1.00 94.31 72 LEU A N 1
ATOM 580 C CA . LEU A 1 72 ? 8.425 4.279 -6.579 1.00 94.31 72 LEU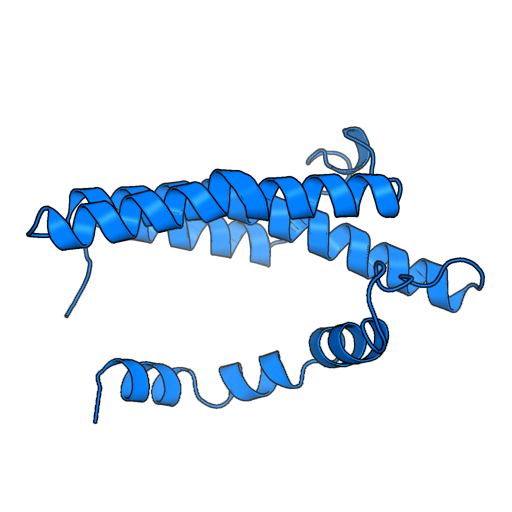 A CA 1
ATOM 581 C C . LEU A 1 72 ? 9.454 5.256 -7.153 1.00 94.31 72 LEU A C 1
ATOM 583 O O . LEU A 1 72 ? 10.055 4.976 -8.190 1.00 94.31 72 LEU A O 1
ATOM 587 N N . ALA A 1 73 ? 9.712 6.368 -6.462 1.00 95.12 73 ALA A N 1
ATOM 588 C CA . ALA A 1 73 ? 10.737 7.321 -6.871 1.00 95.12 73 ALA A CA 1
ATOM 589 C C . ALA A 1 73 ? 12.124 6.658 -6.943 1.00 95.12 73 ALA A C 1
ATOM 591 O O . ALA A 1 73 ? 12.852 6.865 -7.912 1.00 95.12 73 ALA A O 1
ATOM 592 N N . SER A 1 74 ? 12.463 5.800 -5.973 1.00 94.81 74 SER A N 1
ATOM 593 C CA . SER A 1 74 ? 13.734 5.062 -5.969 1.00 94.81 74 SER A CA 1
ATOM 594 C C . SER A 1 74 ? 13.871 4.060 -7.121 1.00 94.81 74 SER A C 1
ATOM 596 O O . SER A 1 74 ? 14.987 3.743 -7.523 1.00 94.81 74 SER A O 1
ATOM 598 N N . ILE A 1 75 ? 12.756 3.546 -7.650 1.00 92.62 75 ILE A N 1
ATOM 599 C CA . ILE A 1 75 ? 12.758 2.665 -8.821 1.00 92.62 75 ILE A CA 1
ATOM 600 C C . ILE A 1 75 ? 13.043 3.501 -10.067 1.00 92.62 75 ILE A C 1
ATOM 602 O O . ILE A 1 75 ? 13.940 3.170 -10.839 1.00 92.62 75 ILE A O 1
ATOM 606 N N . ILE A 1 76 ? 12.340 4.627 -10.229 1.00 94.50 76 ILE A N 1
ATOM 607 C CA . ILE A 1 76 ? 12.477 5.519 -11.391 1.00 94.50 76 ILE A CA 1
ATOM 608 C C . ILE A 1 76 ? 13.926 5.983 -11.577 1.00 94.50 76 ILE A C 1
ATOM 610 O O . ILE A 1 76 ? 14.417 6.031 -12.705 1.00 94.50 76 ILE A O 1
ATOM 614 N N . THR A 1 77 ? 14.635 6.289 -10.488 1.00 93.56 77 THR A N 1
ATOM 615 C CA . THR A 1 77 ? 16.036 6.735 -10.563 1.00 93.56 77 THR A CA 1
ATOM 616 C C . THR A 1 77 ? 16.990 5.661 -11.090 1.00 93.56 77 THR A C 1
ATOM 618 O O . THR A 1 77 ? 18.035 6.007 -11.642 1.00 93.56 77 THR A O 1
ATOM 621 N N . LYS A 1 78 ? 16.624 4.380 -10.973 1.00 90.88 78 LYS A N 1
ATOM 622 C CA . LYS A 1 78 ? 17.445 3.218 -11.345 1.00 90.88 78 LYS A CA 1
ATOM 623 C C . LYS A 1 78 ? 17.105 2.622 -12.708 1.00 90.88 78 LYS A C 1
ATOM 625 O O . LYS A 1 78 ? 17.887 1.833 -13.227 1.00 90.88 78 LYS A O 1
ATOM 630 N N . LEU A 1 79 ? 15.968 2.988 -13.299 1.00 91.25 79 LEU A N 1
ATOM 631 C CA . LEU A 1 79 ? 15.584 2.509 -14.629 1.00 91.25 79 LEU A CA 1
ATOM 632 C C . LEU A 1 79 ? 16.627 2.915 -15.679 1.00 91.25 79 LEU A C 1
ATOM 634 O O . LEU A 1 79 ? 17.136 4.044 -15.674 1.00 91.25 79 LEU A O 1
ATOM 638 N N . SER A 1 80 ? 16.916 1.992 -16.593 1.00 90.69 80 SER A N 1
ATOM 639 C CA . SER A 1 80 ? 18.019 2.077 -17.555 1.00 90.69 80 SER A CA 1
ATOM 640 C C . SER A 1 80 ? 17.718 2.957 -18.771 1.00 90.69 80 SER A C 1
ATOM 642 O O . SER A 1 80 ? 18.655 3.433 -19.411 1.00 90.69 80 SER A O 1
ATOM 644 N N . CYS A 1 81 ? 16.445 3.228 -19.084 1.00 93.56 81 CYS A N 1
ATOM 645 C CA . CYS A 1 81 ? 16.073 4.049 -20.235 1.00 93.56 81 CYS A CA 1
ATOM 646 C C . CYS A 1 81 ? 14.970 5.077 -19.936 1.00 93.56 81 CYS A C 1
ATOM 648 O O . CYS A 1 81 ? 14.192 4.953 -18.988 1.00 93.56 81 CYS A O 1
ATOM 650 N N . LEU A 1 82 ? 14.902 6.119 -20.772 1.00 94.81 82 LEU A N 1
ATOM 651 C CA . LEU A 1 82 ? 13.910 7.188 -20.637 1.00 94.81 82 LEU A CA 1
ATOM 652 C C . LEU A 1 82 ? 12.474 6.679 -20.825 1.00 94.81 82 LEU A C 1
ATOM 654 O O . LEU A 1 82 ? 11.580 7.146 -20.126 1.00 94.81 82 LEU A O 1
ATOM 658 N N . ASN A 1 83 ? 12.256 5.714 -21.723 1.00 96.88 83 ASN A N 1
ATOM 659 C CA . ASN A 1 83 ? 10.920 5.175 -21.989 1.00 96.88 83 ASN A CA 1
ATOM 660 C C . ASN A 1 83 ? 10.307 4.557 -20.723 1.00 96.88 83 ASN A C 1
ATOM 662 O O . ASN A 1 83 ? 9.170 4.874 -20.378 1.00 96.88 83 ASN A O 1
ATOM 666 N N . ASP A 1 84 ? 11.085 3.773 -19.974 1.00 94.44 84 ASP A N 1
ATOM 667 C CA . ASP A 1 84 ? 10.622 3.172 -18.720 1.00 94.44 84 ASP A CA 1
ATOM 668 C C . ASP A 1 84 ? 10.433 4.231 -17.628 1.00 94.44 84 ASP A C 1
ATOM 670 O O . ASP A 1 84 ? 9.457 4.196 -16.874 1.00 94.44 84 ASP A O 1
ATOM 674 N N . ARG A 1 85 ? 11.330 5.228 -17.565 1.00 95.81 85 ARG A N 1
ATOM 675 C CA . ARG A 1 85 ? 11.209 6.350 -16.618 1.00 95.81 85 ARG A CA 1
ATOM 676 C C . ARG A 1 85 ? 9.933 7.151 -16.838 1.00 95.81 85 ARG A C 1
ATOM 678 O O . ARG A 1 85 ? 9.301 7.534 -15.859 1.00 95.81 85 ARG A O 1
ATOM 685 N N . ILE A 1 86 ? 9.533 7.386 -18.089 1.00 96.88 86 ILE A N 1
ATOM 686 C CA . ILE A 1 86 ? 8.283 8.088 -18.413 1.00 96.88 86 ILE A CA 1
ATOM 687 C C . ILE A 1 86 ? 7.085 7.326 -17.841 1.00 96.88 86 ILE A C 1
ATOM 689 O O . ILE A 1 86 ? 6.259 7.932 -17.158 1.00 96.88 86 ILE A O 1
ATOM 693 N N . VAL A 1 87 ? 7.019 6.009 -18.055 1.00 95.75 87 VAL A N 1
ATOM 694 C CA . VAL A 1 87 ? 5.938 5.164 -17.519 1.00 95.75 87 VAL A CA 1
ATOM 695 C C . VAL A 1 87 ? 5.929 5.194 -15.988 1.00 95.75 87 VAL A C 1
ATOM 697 O O . VAL A 1 87 ? 4.876 5.390 -15.380 1.00 95.75 87 VAL A O 1
ATOM 700 N N . GLY A 1 88 ? 7.099 5.077 -15.354 1.00 94.56 88 GLY A N 1
ATOM 701 C CA . GLY A 1 88 ? 7.230 5.171 -13.899 1.00 94.56 88 GLY A CA 1
ATOM 702 C C . GLY A 1 88 ? 6.759 6.519 -13.339 1.00 94.56 88 GLY A C 1
ATOM 703 O O . GLY A 1 88 ? 5.987 6.551 -12.382 1.00 94.56 88 GLY A O 1
ATOM 704 N N . CYS A 1 89 ? 7.152 7.635 -13.960 1.00 96.31 89 CYS A N 1
ATOM 705 C CA . CYS A 1 89 ? 6.713 8.979 -13.570 1.00 96.31 89 CYS A CA 1
ATOM 706 C C . CYS A 1 89 ? 5.200 9.176 -13.740 1.00 96.31 89 CYS A C 1
ATOM 708 O O . CYS A 1 89 ? 4.558 9.774 -12.878 1.00 96.31 89 CYS A O 1
ATOM 710 N N . GLN A 1 90 ? 4.615 8.665 -14.827 1.00 95.94 90 GLN A N 1
ATOM 711 C CA . GLN A 1 90 ? 3.166 8.710 -15.039 1.00 95.94 90 GLN A CA 1
ATOM 712 C C . GLN A 1 90 ? 2.425 7.930 -13.950 1.00 95.94 90 GLN A C 1
ATOM 714 O O . GLN A 1 90 ? 1.460 8.439 -13.380 1.00 95.94 90 GLN A O 1
ATOM 719 N N . PHE A 1 91 ? 2.909 6.733 -13.606 1.00 94.38 91 PHE A N 1
ATOM 720 C CA . PHE A 1 91 ? 2.336 5.940 -12.522 1.00 94.38 91 PHE A CA 1
ATOM 721 C C . PHE A 1 91 ? 2.454 6.650 -11.166 1.00 94.38 91 PHE A C 1
ATOM 723 O O . PHE A 1 91 ? 1.474 6.739 -10.429 1.00 94.38 91 PHE A O 1
ATOM 730 N N . LEU A 1 92 ? 3.607 7.255 -10.866 1.00 94.81 92 LEU A N 1
ATOM 731 C CA . LEU A 1 92 ? 3.781 8.071 -9.663 1.00 94.81 92 LEU A CA 1
ATOM 732 C C . LEU A 1 92 ? 2.791 9.253 -9.610 1.00 94.81 92 LEU A C 1
ATOM 734 O O . LEU A 1 92 ? 2.266 9.583 -8.543 1.00 94.81 92 LEU A O 1
ATOM 738 N N . GLY A 1 93 ? 2.485 9.862 -10.758 1.00 93.56 93 GLY A N 1
ATOM 739 C CA . GLY A 1 93 ? 1.462 10.903 -10.877 1.00 93.56 93 GLY A CA 1
ATOM 740 C C . GLY A 1 93 ? 0.047 10.409 -10.548 1.00 93.56 93 GLY A C 1
ATOM 741 O O . GLY A 1 93 ? -0.717 11.123 -9.904 1.00 93.56 93 GLY A O 1
ATOM 742 N N . VAL A 1 94 ? -0.301 9.171 -10.911 1.00 91.88 94 VAL A N 1
ATOM 743 C CA . VAL A 1 94 ? -1.592 8.551 -10.544 1.00 91.88 94 VAL A CA 1
ATOM 744 C C . VAL A 1 94 ? -1.705 8.379 -9.025 1.00 91.88 94 VAL A C 1
ATOM 746 O O . VAL A 1 94 ? -2.733 8.727 -8.438 1.00 91.88 94 VAL A O 1
ATOM 749 N N . ILE A 1 95 ? -0.635 7.901 -8.381 1.00 89.44 95 ILE A N 1
ATOM 750 C CA . ILE A 1 95 ? -0.594 7.679 -6.928 1.00 89.44 95 ILE A CA 1
ATOM 751 C C . ILE A 1 95 ? -0.672 9.000 -6.151 1.00 89.44 95 ILE A C 1
ATOM 753 O O . ILE A 1 95 ? -1.422 9.126 -5.185 1.00 89.44 95 ILE A O 1
ATOM 757 N N . THR A 1 96 ? 0.060 10.024 -6.582 1.00 88.25 96 THR A N 1
ATOM 758 C CA . THR A 1 96 ? 0.047 11.332 -5.902 1.00 88.25 96 THR A CA 1
ATOM 759 C C . THR A 1 96 ? -1.178 12.184 -6.253 1.00 88.25 96 THR A C 1
ATOM 761 O O . THR A 1 96 ? -1.530 13.093 -5.503 1.00 88.25 96 THR A O 1
ATOM 764 N N . GLY A 1 97 ? -1.861 11.873 -7.358 1.00 88.75 97 GLY A N 1
ATOM 765 C CA . GLY A 1 97 ? -3.066 12.552 -7.823 1.00 88.75 97 GLY A CA 1
ATOM 766 C C . GLY A 1 97 ? -4.357 11.821 -7.456 1.00 88.75 97 GLY A C 1
ATOM 767 O O . GLY A 1 97 ? -4.964 12.068 -6.408 1.00 88.75 97 GLY A O 1
ATOM 768 N N . SER A 1 98 ? -4.832 10.961 -8.360 1.00 79.62 98 SER A N 1
ATOM 769 C CA . SER A 1 98 ? -6.162 10.346 -8.266 1.00 79.62 98 SER A CA 1
ATOM 770 C C . SER A 1 98 ? -6.336 9.463 -7.034 1.00 79.62 98 SER A C 1
ATOM 772 O O . SER A 1 98 ? -7.423 9.467 -6.454 1.00 79.62 98 SER A O 1
ATOM 774 N N . GLU A 1 99 ? -5.280 8.762 -6.617 1.00 79.81 99 GLU A N 1
ATOM 775 C CA . GLU A 1 99 ? -5.317 7.883 -5.445 1.00 79.81 99 GLU A CA 1
ATOM 776 C C . GLU A 1 99 ? -5.409 8.698 -4.146 1.00 79.81 99 GLU A C 1
ATOM 778 O O . GLU A 1 99 ? -6.318 8.493 -3.344 1.00 79.81 99 GLU A O 1
ATOM 783 N N . ASN A 1 100 ? -4.566 9.721 -3.966 1.00 81.31 100 ASN A N 1
ATOM 784 C CA . ASN A 1 100 ? -4.696 10.619 -2.813 1.00 81.31 100 ASN A CA 1
ATOM 785 C C . ASN A 1 100 ? -6.072 11.315 -2.779 1.00 81.31 100 ASN A C 1
ATOM 787 O O . ASN A 1 100 ? -6.704 11.430 -1.730 1.00 81.31 100 ASN A O 1
ATOM 791 N N . THR A 1 101 ? -6.594 11.707 -3.946 1.00 82.88 101 THR A N 1
ATOM 792 C CA . THR A 1 101 ? -7.945 12.280 -4.051 1.00 82.88 101 THR A CA 1
ATOM 793 C C . THR A 1 101 ? -9.026 11.265 -3.651 1.00 82.88 101 THR A C 1
ATOM 795 O O . THR A 1 101 ? -10.052 11.652 -3.091 1.00 82.88 101 THR A O 1
ATOM 798 N N . TYR A 1 102 ? -8.832 9.969 -3.914 1.00 86.06 102 TYR A N 1
ATOM 799 C CA . TYR A 1 102 ? -9.734 8.918 -3.438 1.00 86.06 102 TYR A CA 1
ATOM 800 C C . TYR A 1 102 ? -9.784 8.871 -1.906 1.00 86.06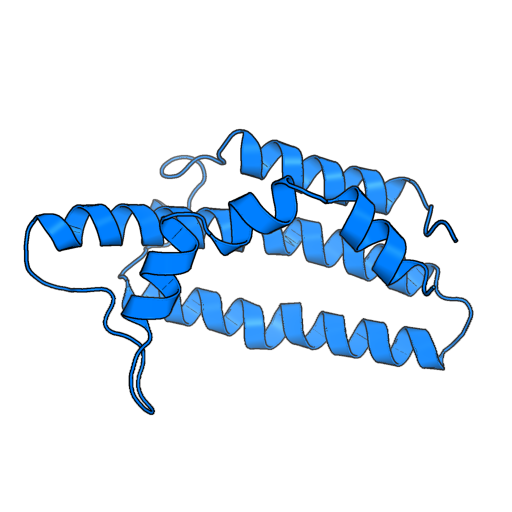 102 TYR A C 1
ATOM 802 O O . TYR A 1 102 ? -10.884 8.930 -1.352 1.00 86.06 102 TYR A O 1
ATOM 810 N N . PHE A 1 103 ? -8.634 8.883 -1.224 1.00 88.56 103 PHE A N 1
ATOM 811 C CA . PHE A 1 103 ? -8.591 8.909 0.243 1.00 88.56 103 PHE A CA 1
ATOM 812 C C . PHE A 1 103 ? -9.296 10.130 0.827 1.00 88.56 103 PHE A C 1
ATOM 814 O O . PHE A 1 103 ? -10.142 9.980 1.707 1.00 88.56 103 PHE A O 1
ATOM 821 N N . GLU A 1 104 ? -9.034 11.323 0.294 1.00 88.44 104 GLU A N 1
ATOM 822 C CA . GLU A 1 104 ? -9.679 12.548 0.776 1.00 88.44 104 GLU A CA 1
ATOM 823 C C . GLU A 1 104 ? -11.211 12.508 0.594 1.00 88.44 104 GLU A C 1
ATOM 825 O O . GLU A 1 104 ? -11.958 12.893 1.498 1.00 88.44 104 GLU A O 1
ATOM 830 N N . ARG A 1 105 ? -11.720 11.939 -0.512 1.00 88.44 105 ARG A N 1
ATOM 831 C CA . ARG A 1 105 ? -13.171 11.713 -0.686 1.00 88.44 105 ARG A CA 1
ATOM 832 C C . ARG A 1 105 ? -13.729 10.705 0.317 1.00 88.44 105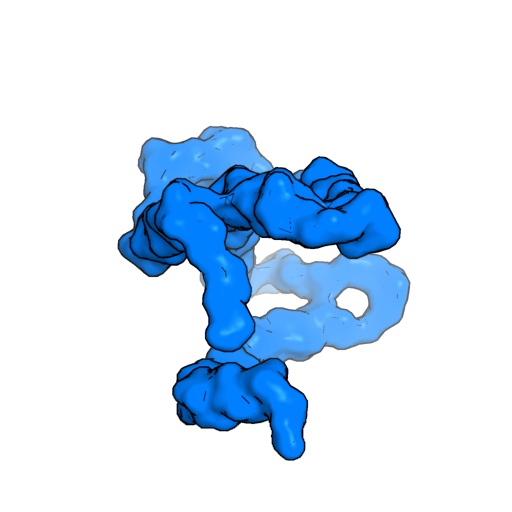 ARG A C 1
ATOM 834 O O . ARG A 1 105 ? -14.826 10.910 0.843 1.00 88.44 105 ARG A O 1
ATOM 841 N N . CYS A 1 106 ? -13.010 9.617 0.578 1.00 87.56 106 CYS A N 1
ATOM 842 C CA . CYS A 1 106 ? -13.426 8.613 1.552 1.00 87.56 106 CYS A CA 1
ATOM 843 C C . CYS A 1 106 ? -13.458 9.188 2.973 1.00 87.56 106 CYS A C 1
ATOM 845 O O . CYS A 1 106 ? -14.422 8.949 3.700 1.00 87.56 106 CYS A O 1
ATOM 847 N N . PHE A 1 107 ? -12.464 9.996 3.345 1.00 91.50 107 PHE A N 1
ATOM 848 C CA . PHE A 1 107 ? -12.427 10.696 4.627 1.00 91.50 107 PHE A CA 1
ATOM 849 C C . PHE A 1 107 ? -13.608 11.646 4.785 1.00 91.50 107 PHE A C 1
ATOM 851 O O . PHE A 1 107 ? -14.306 11.572 5.795 1.00 91.50 107 PHE A O 1
ATOM 858 N N . ALA A 1 108 ? -13.902 12.458 3.767 1.00 88.75 108 ALA A N 1
ATOM 859 C CA . ALA A 1 108 ? -15.069 13.334 3.778 1.00 88.75 108 ALA A CA 1
ATOM 860 C C . ALA A 1 108 ? -16.383 12.542 3.914 1.00 88.75 108 ALA A C 1
ATOM 862 O O . ALA A 1 108 ? -17.236 12.884 4.728 1.00 88.75 108 ALA A O 1
ATOM 863 N N . THR A 1 109 ? -16.527 11.442 3.168 1.00 86.62 109 THR A N 1
ATOM 864 C CA . THR A 1 109 ? -17.742 10.606 3.173 1.00 86.62 109 THR A CA 1
ATOM 865 C C . THR A 1 109 ? -17.978 9.923 4.521 1.00 86.62 109 THR A C 1
ATOM 867 O O . THR A 1 109 ? -19.119 9.786 4.959 1.00 86.62 109 THR A O 1
ATOM 870 N N . LEU A 1 110 ? -16.907 9.493 5.190 1.00 86.62 110 LEU A N 1
ATOM 871 C CA . LEU A 1 110 ? -16.974 8.824 6.490 1.00 86.62 110 LEU A CA 1
ATOM 872 C C . LEU A 1 110 ? -16.914 9.796 7.674 1.00 86.62 110 LEU A C 1
ATOM 874 O O . LEU A 1 110 ? -16.985 9.348 8.820 1.00 86.62 110 LEU A O 1
ATOM 878 N N . GLY A 1 111 ? -16.767 11.099 7.415 1.00 89.25 111 GLY A N 1
ATOM 879 C CA . GLY A 1 111 ? -16.561 12.107 8.449 1.00 89.25 111 GLY A CA 1
ATOM 880 C C . GLY A 1 111 ? -15.337 11.791 9.304 1.00 89.25 111 GLY A C 1
ATOM 881 O O . GLY A 1 111 ? -15.458 11.738 10.524 1.00 89.25 111 GLY A O 1
ATOM 882 N N . ILE A 1 112 ? -14.205 11.472 8.666 1.00 92.25 112 ILE A N 1
ATOM 883 C CA . ILE A 1 112 ? -12.912 11.324 9.342 1.00 92.25 112 ILE A CA 1
ATOM 884 C C . ILE A 1 112 ? -12.259 12.700 9.440 1.00 92.25 112 ILE A C 1
ATOM 886 O O . ILE A 1 112 ? -11.972 13.320 8.413 1.00 92.25 112 ILE A O 1
ATOM 890 N N . THR A 1 113 ? -11.995 13.171 10.656 1.00 93.75 113 THR A N 1
ATOM 891 C CA . THR A 1 113 ? -11.350 14.471 10.875 1.00 93.75 113 THR A CA 1
ATOM 892 C C . THR A 1 113 ? -9.823 14.394 10.785 1.00 93.75 113 THR A C 1
ATOM 894 O O . THR A 1 113 ? -9.214 13.318 10.772 1.00 93.75 113 THR A O 1
ATOM 897 N N . LYS A 1 114 ? -9.166 15.560 10.719 1.00 92.88 114 LYS A N 1
ATOM 898 C CA . LYS A 1 114 ? -7.696 15.637 10.748 1.00 92.88 114 LYS A CA 1
ATOM 899 C C . LYS A 1 114 ? -7.135 15.158 12.087 1.00 92.88 114 LYS A C 1
ATOM 901 O O . LYS A 1 114 ? -6.078 14.536 12.111 1.00 92.88 114 LYS A O 1
ATOM 906 N N . GLU A 1 115 ? -7.856 15.418 13.169 1.00 94.88 115 GLU A N 1
ATOM 907 C CA . GLU A 1 115 ? -7.518 15.008 14.529 1.00 94.88 115 GLU A CA 1
ATOM 908 C C . GLU A 1 115 ? -7.631 13.488 14.665 1.00 94.88 115 GLU A C 1
ATOM 910 O O . GLU A 1 115 ? -6.678 12.860 15.118 1.00 94.88 115 GLU A O 1
ATOM 915 N N . GLU A 1 116 ? -8.718 12.873 14.173 1.00 93.38 116 GLU A N 1
ATOM 916 C CA . GLU A 1 116 ? -8.863 11.405 14.128 1.00 93.38 116 GLU A CA 1
ATOM 917 C C . GLU A 1 116 ? -7.728 10.744 13.337 1.00 93.38 116 GLU A C 1
ATOM 919 O O . GLU A 1 116 ? -7.253 9.672 13.703 1.00 93.38 116 GLU A O 1
ATOM 924 N N . ARG A 1 117 ? -7.266 11.389 12.261 1.00 93.62 117 ARG A N 1
ATOM 925 C CA . ARG A 1 117 ? -6.135 10.908 11.459 1.00 93.62 117 ARG A CA 1
ATOM 926 C C . ARG A 1 117 ? -4.803 10.995 12.188 1.00 93.62 117 ARG A C 1
ATOM 928 O O . ARG A 1 117 ? -3.894 10.292 11.766 1.00 93.62 117 ARG A O 1
ATOM 935 N N . SER A 1 118 ? -4.639 11.862 13.187 1.00 93.88 118 SER A N 1
ATOM 936 C CA . SER A 1 118 ? -3.355 12.076 13.867 1.00 93.88 118 SER A CA 1
ATOM 937 C C . SER A 1 118 ? -2.823 10.790 14.508 1.00 93.88 118 SER A C 1
ATOM 939 O O . SER A 1 118 ? -3.593 9.911 14.885 1.00 93.88 118 SER A O 1
ATOM 941 N N . GLU A 1 119 ? -1.501 10.674 14.645 1.00 90.62 119 GLU A N 1
ATOM 942 C CA . GLU A 1 119 ? -0.893 9.495 15.284 1.00 90.62 119 GLU A CA 1
ATOM 943 C C . GLU A 1 119 ? -1.188 9.412 16.787 1.00 90.62 119 GLU A C 1
ATOM 945 O O . GLU A 1 119 ? -1.104 8.333 17.364 1.00 90.62 119 GLU A O 1
ATOM 950 N N . GLU A 1 120 ? -1.562 10.530 17.412 1.00 93.44 120 GLU A N 1
ATOM 951 C CA . GLU A 1 120 ? -2.001 10.569 18.806 1.00 93.44 120 GLU A CA 1
ATOM 952 C C . GLU A 1 120 ? -3.338 9.840 18.991 1.00 93.44 120 GLU A C 1
ATOM 954 O O . GLU A 1 120 ? -3.487 9.044 19.917 1.00 93.44 120 GLU A O 1
ATOM 959 N N . ILE A 1 121 ? -4.295 10.073 18.086 1.00 93.25 121 ILE A N 1
ATOM 960 C CA . ILE A 1 121 ? -5.636 9.478 18.161 1.00 93.25 121 ILE A CA 1
ATOM 961 C C . ILE A 1 121 ? -5.681 8.097 17.503 1.00 93.25 121 ILE A C 1
ATOM 963 O O . ILE A 1 121 ? -6.215 7.149 18.080 1.00 93.25 121 ILE A O 1
ATOM 967 N N . THR A 1 122 ? -5.109 7.972 16.306 1.00 94.00 122 THR A N 1
ATOM 968 C CA . THR A 1 122 ? -5.044 6.716 15.553 1.00 94.00 122 THR A CA 1
ATOM 969 C C . THR A 1 122 ? -3.582 6.380 15.261 1.00 94.00 122 THR A C 1
ATOM 971 O O . THR A 1 122 ? -3.081 6.662 14.166 1.00 94.00 122 THR A O 1
ATOM 974 N N . PRO A 1 123 ? -2.865 5.773 16.223 1.00 94.38 123 PRO A N 1
ATOM 975 C CA . PRO A 1 123 ? -1.470 5.406 16.034 1.00 94.38 123 PRO A CA 1
ATOM 976 C C . PRO A 1 123 ? -1.311 4.359 14.933 1.00 94.38 123 PRO A C 1
ATOM 978 O O . PRO A 1 123 ? -2.210 3.556 14.654 1.00 94.38 123 PRO A O 1
ATOM 981 N N . ASN A 1 124 ? -0.129 4.326 14.320 1.00 94.62 124 ASN A N 1
ATOM 982 C CA . ASN A 1 124 ? 0.195 3.289 13.350 1.00 94.62 124 ASN A CA 1
ATOM 983 C C . ASN A 1 124 ? 0.104 1.903 13.993 1.00 94.62 124 ASN A C 1
ATOM 985 O O . ASN A 1 124 ? 0.679 1.631 15.051 1.00 94.62 124 ASN A O 1
ATOM 989 N N . SER A 1 125 ? -0.589 0.992 13.313 1.00 94.75 125 SER A N 1
ATOM 990 C CA . SER A 1 125 ? -0.561 -0.412 13.695 1.00 94.75 125 SER A CA 1
ATOM 991 C C . SER A 1 125 ? 0.862 -0.959 13.545 1.00 94.75 125 SER A C 1
ATOM 993 O O . SER A 1 125 ? 1.637 -0.508 12.697 1.00 94.75 125 SER A O 1
ATOM 995 N N . LYS A 1 126 ? 1.203 -2.005 14.310 1.00 95.88 126 LYS A N 1
ATOM 996 C CA . LYS A 1 126 ? 2.507 -2.682 14.173 1.00 95.88 126 LYS A CA 1
ATOM 997 C C . LYS A 1 126 ? 2.770 -3.138 12.733 1.00 95.88 126 LYS A C 1
ATOM 999 O O . LYS A 1 126 ? 3.914 -3.120 12.290 1.00 95.88 126 LYS A O 1
ATOM 1004 N N . THR A 1 127 ? 1.723 -3.554 12.021 1.00 94.62 127 THR A N 1
ATOM 1005 C CA . THR A 1 127 ? 1.808 -3.982 10.621 1.00 94.62 127 THR A CA 1
ATOM 1006 C C . THR A 1 127 ? 2.119 -2.803 9.705 1.00 94.62 127 THR A C 1
ATOM 1008 O O . THR A 1 127 ? 3.047 -2.905 8.911 1.00 94.62 127 THR A O 1
ATOM 1011 N N . THR A 1 128 ? 1.414 -1.680 9.863 1.00 95.00 128 THR A N 1
ATOM 1012 C CA . THR A 1 128 ? 1.638 -0.446 9.091 1.00 95.00 128 THR A CA 1
ATOM 1013 C C . THR A 1 128 ? 3.068 0.044 9.265 1.00 95.00 128 THR A C 1
ATOM 1015 O O . THR A 1 128 ? 3.774 0.230 8.281 1.00 95.00 128 THR A O 1
ATOM 1018 N N . THR A 1 129 ? 3.543 0.150 10.511 1.00 96.00 129 THR A N 1
ATOM 1019 C CA . THR A 1 129 ? 4.920 0.569 10.800 1.00 96.00 129 THR A CA 1
ATOM 1020 C C . THR A 1 129 ? 5.934 -0.347 10.124 1.00 96.00 129 THR A C 1
ATOM 1022 O O . THR A 1 129 ? 6.808 0.132 9.409 1.00 96.00 129 THR A O 1
ATOM 1025 N N . LYS A 1 130 ? 5.801 -1.671 10.292 1.00 96.31 130 LYS A N 1
ATOM 1026 C CA . LYS A 1 130 ? 6.722 -2.637 9.674 1.00 96.31 130 LYS A CA 1
ATOM 1027 C C . LYS A 1 130 ? 6.720 -2.545 8.153 1.00 96.31 130 LYS A C 1
ATOM 1029 O O . LYS A 1 130 ? 7.781 -2.637 7.545 1.00 96.31 130 LYS A O 1
ATOM 1034 N N . PHE A 1 131 ? 5.553 -2.365 7.544 1.00 94.69 131 PHE A N 1
ATOM 1035 C CA . PHE A 1 131 ? 5.451 -2.328 6.092 1.00 94.69 131 PHE A CA 1
ATOM 1036 C C . PHE A 1 131 ? 6.008 -1.020 5.516 1.00 94.69 131 PHE A C 1
ATOM 1038 O O . PHE A 1 131 ? 6.759 -1.046 4.542 1.00 94.69 131 PHE A O 1
ATOM 1045 N N . CYS A 1 132 ? 5.741 0.110 6.177 1.00 95.38 132 CYS A N 1
ATOM 1046 C CA . CYS A 1 132 ? 6.343 1.398 5.846 1.00 95.38 132 CYS A CA 1
ATOM 1047 C C . CYS A 1 132 ? 7.869 1.381 5.975 1.00 95.38 132 CYS A C 1
ATOM 1049 O O . CYS A 1 132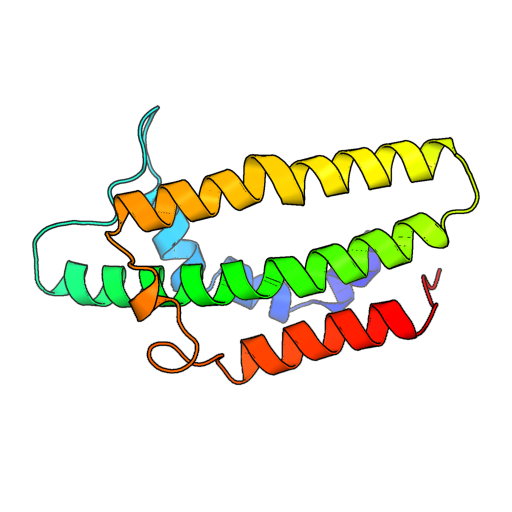 ? 8.543 1.959 5.119 1.00 95.38 132 CYS A O 1
ATOM 1051 N N . SER A 1 133 ? 8.404 0.717 7.004 1.00 95.38 133 SER A N 1
ATOM 1052 C CA . SER A 1 133 ? 9.847 0.524 7.169 1.00 95.38 133 SER A CA 1
ATOM 1053 C C . SER A 1 133 ? 10.433 -0.338 6.056 1.00 95.38 133 SER A C 1
ATOM 1055 O O . SER A 1 133 ? 11.423 0.068 5.459 1.00 95.38 133 SER A O 1
ATOM 1057 N N . LEU A 1 134 ? 9.794 -1.465 5.720 1.00 94.38 134 LEU A N 1
ATOM 1058 C CA . LEU A 1 134 ? 10.253 -2.354 4.649 1.00 94.38 134 LEU A CA 1
ATOM 1059 C C . LEU A 1 134 ? 10.363 -1.619 3.305 1.00 94.38 134 LEU A C 1
ATOM 1061 O O . LEU A 1 134 ? 11.370 -1.743 2.620 1.00 94.38 134 LEU A O 1
ATOM 1065 N N . MET A 1 135 ? 9.365 -0.812 2.931 1.00 94.25 135 MET A N 1
ATOM 1066 C CA . MET A 1 135 ? 9.426 -0.042 1.681 1.00 94.25 135 MET A CA 1
ATOM 1067 C C . MET A 1 135 ? 10.580 0.962 1.664 1.00 94.25 135 MET A C 1
ATOM 1069 O O . MET A 1 135 ? 11.267 1.089 0.653 1.00 94.25 135 MET A O 1
ATOM 1073 N N . LYS A 1 136 ? 10.809 1.663 2.781 1.00 94.50 136 LYS A N 1
ATOM 1074 C CA . LYS A 1 136 ? 11.913 2.623 2.915 1.00 94.50 136 LYS A CA 1
ATOM 1075 C C . LYS A 1 136 ? 13.270 1.919 2.866 1.00 94.50 136 LYS A C 1
ATOM 1077 O O . LYS A 1 136 ? 14.175 2.398 2.193 1.00 94.50 136 LYS A O 1
ATOM 1082 N N . GLU A 1 137 ? 13.395 0.766 3.516 1.00 93.88 137 GLU A N 1
ATOM 1083 C CA . GLU A 1 137 ? 14.596 -0.072 3.474 1.00 93.88 137 GLU A CA 1
ATOM 1084 C C . GLU A 1 137 ? 14.903 -0.545 2.047 1.00 93.88 137 GLU A C 1
ATOM 1086 O O . GLU A 1 137 ? 16.014 -0.350 1.556 1.00 93.88 137 GLU A O 1
ATOM 1091 N N . VAL A 1 138 ? 13.903 -1.078 1.337 1.00 92.50 138 VAL A N 1
ATOM 1092 C CA . VAL A 1 138 ? 14.056 -1.513 -0.060 1.00 92.50 138 VAL A CA 1
ATOM 1093 C C . VAL A 1 138 ? 14.426 -0.335 -0.962 1.00 92.50 138 VAL A C 1
ATOM 1095 O O . VAL A 1 138 ? 15.339 -0.458 -1.780 1.00 92.50 138 VAL A O 1
ATOM 1098 N N . ALA A 1 139 ? 13.791 0.827 -0.782 1.00 92.81 139 ALA A N 1
ATOM 1099 C CA . ALA A 1 139 ? 14.107 2.029 -1.549 1.00 92.81 139 ALA A CA 1
ATOM 1100 C C . ALA A 1 139 ? 15.590 2.423 -1.415 1.00 92.81 139 ALA A C 1
ATOM 1102 O O . ALA A 1 139 ? 16.262 2.683 -2.421 1.00 92.81 139 ALA A O 1
ATOM 1103 N N . LEU A 1 140 ? 16.108 2.391 -0.181 1.00 90.81 140 LEU A N 1
ATOM 1104 C CA . LEU A 1 140 ? 17.505 2.685 0.145 1.00 90.81 140 LEU A CA 1
ATOM 1105 C C . LEU A 1 140 ? 18.477 1.624 -0.375 1.00 90.81 140 LEU A C 1
ATOM 1107 O O . LEU A 1 140 ? 19.559 1.978 -0.833 1.00 90.81 140 LEU A O 1
ATOM 1111 N N . SER A 1 141 ? 18.095 0.344 -0.339 1.00 87.31 141 SER A N 1
ATOM 1112 C CA . SER A 1 141 ? 18.972 -0.783 -0.696 1.00 87.31 141 SER A CA 1
ATOM 1113 C C . SER A 1 141 ? 19.502 -0.739 -2.129 1.00 87.31 141 SER A C 1
ATOM 1115 O O . SER A 1 141 ? 20.453 -1.438 -2.463 1.00 87.31 141 SER A O 1
ATOM 1117 N N . GLY A 1 142 ? 18.900 0.069 -3.003 1.00 69.88 142 GLY A N 1
ATOM 1118 C CA . GLY A 1 142 ? 19.430 0.219 -4.349 1.00 69.88 142 GLY A CA 1
ATOM 1119 C C . GLY A 1 142 ? 19.004 -0.895 -5.307 1.00 69.88 142 GLY A C 1
ATOM 1120 O O . GLY A 1 142 ? 19.089 -0.698 -6.512 1.00 69.88 142 GLY A O 1
ATOM 1121 N N . ASN A 1 143 ? 18.474 -2.008 -4.806 1.00 72.50 143 ASN A N 1
ATOM 1122 C CA . ASN A 1 143 ? 18.390 -3.225 -5.593 1.00 72.50 143 ASN A CA 1
ATOM 1123 C C . ASN A 1 143 ? 17.020 -3.386 -6.271 1.00 72.50 143 ASN A C 1
ATOM 1125 O O . ASN A 1 143 ? 15.984 -3.278 -5.617 1.00 72.50 143 ASN A O 1
ATOM 1129 N N . LEU A 1 144 ? 17.021 -3.589 -7.590 1.00 64.25 144 LEU A N 1
ATOM 1130 C CA . LEU A 1 144 ? 15.816 -3.884 -8.373 1.00 64.25 144 LEU A CA 1
ATOM 1131 C C . LEU A 1 144 ? 15.647 -5.385 -8.659 1.00 64.25 144 LEU A C 1
ATOM 1133 O O . LEU A 1 144 ? 14.668 -5.708 -9.316 1.00 64.25 144 LEU A O 1
ATOM 1137 N N . GLU A 1 145 ? 16.583 -6.230 -8.191 1.00 58.47 145 GLU A N 1
ATOM 1138 C CA . GLU A 1 145 ? 16.884 -7.604 -8.655 1.00 58.47 145 GLU A CA 1
ATOM 1139 C C . GLU A 1 145 ? 15.997 -8.181 -9.767 1.00 58.47 145 GLU A C 1
ATOM 1141 O O . GLU A 1 145 ? 14.813 -8.474 -9.569 1.00 58.47 145 GLU A O 1
ATOM 1146 N N . GLU A 1 146 ? 16.656 -8.422 -10.909 1.00 43.72 146 GLU A N 1
ATOM 1147 C CA . GLU A 1 146 ? 16.318 -9.493 -11.855 1.00 43.72 146 GLU A CA 1
ATOM 1148 C C . GLU A 1 146 ? 16.430 -10.872 -11.191 1.00 43.72 146 GLU A C 1
ATOM 1150 O O . GLU A 1 146 ? 17.467 -11.137 -10.538 1.00 43.72 146 GLU A O 1
#